Protein AF-A0A938LPL1-F1 (afdb_monomer_lite)

Secondary structure (DSSP, 8-state):
--TT----EEEESSTT-TT-GGGSSEEEEEEEEEEEE-TT-----HHHHH-TT--EEEETTEEEE-GGG---B-HHHHH-TT--EEEEEEEEEEEE--B-SSS-BPPEEEEEE-TTTHHHHHHHHHHHHHHS--TTS-HHHHHHHHS---

pLDDT: mean 89.67, std 12.21, range [39.22, 98.31]

Foldseek 3Di:
DLPDADFDEDEAAALVCPRVLFQGQKYKHKFKDFDDQAPLFQLPCQLCVQDPQNQWDADPSGIDGNPVSDRRRCRSCVRRPSSRGHIDAIKMFMWHQHHDDPDGDTTDTDDIDHPVCPVVVVVVVVVQLVVQPDSPDHSSVVRCVVPDDD

Sequence (150 aa):
MPHHLRLRVALAACPNACTMPQIRDIGIIATRTPQAVRPECDGCGGCTQACREGAIAMQAGRAELHTDRCVGCGQCLGHCPSRALESGPVKLRILVGGRMGRHPRWARDLCEADLASVADMVKSILDRLTREAPPAGRITGTVERLWTTT

Radius of gyration: 19.05 Å; chains: 1; bounding box: 43×27×53 Å

Structure (mmCIF, N/CA/C/O backbone):
data_AF-A0A938LPL1-F1
#
_entry.id   AF-A0A938LPL1-F1
#
loop_
_atom_site.group_PDB
_atom_site.id
_atom_site.type_symbol
_atom_site.label_atom_id
_atom_site.label_alt_id
_atom_site.label_comp_id
_atom_site.label_asym_id
_atom_site.label_entity_id
_atom_site.label_seq_id
_atom_site.pdbx_PDB_ins_code
_atom_site.Cartn_x
_atom_site.Cartn_y
_atom_site.Cartn_z
_atom_site.occupancy
_atom_site.B_iso_or_equiv
_atom_site.auth_seq_id
_atom_site.auth_comp_id
_atom_site.auth_asym_id
_atom_site.auth_atom_id
_atom_site.pdbx_PDB_model_num
ATOM 1 N N . MET A 1 1 ? 22.185 8.310 -23.626 1.00 48.03 1 MET A N 1
ATOM 2 C CA . MET A 1 1 ? 20.927 7.596 -23.303 1.00 48.03 1 MET A CA 1
ATOM 3 C C . MET A 1 1 ? 20.433 6.912 -24.569 1.00 48.03 1 MET A C 1
ATOM 5 O O . MET A 1 1 ? 20.473 7.570 -25.603 1.00 48.03 1 MET A O 1
ATOM 9 N N . PRO A 1 2 ? 19.990 5.642 -24.542 1.00 48.88 2 PRO A N 1
ATOM 10 C CA . PRO A 1 2 ? 19.346 5.040 -25.706 1.00 48.88 2 PRO A CA 1
ATOM 11 C C . PRO A 1 2 ? 18.110 5.878 -26.050 1.00 48.88 2 PRO A C 1
ATOM 13 O O . PRO A 1 2 ? 17.311 6.182 -25.163 1.00 48.88 2 PRO A O 1
ATOM 16 N N . HIS A 1 3 ? 17.966 6.287 -27.309 1.00 49.41 3 HIS A N 1
ATOM 17 C CA . HIS A 1 3 ? 17.086 7.383 -27.741 1.00 49.41 3 HIS A CA 1
ATOM 18 C C . HIS A 1 3 ? 15.567 7.189 -27.497 1.00 49.41 3 HIS A C 1
ATOM 20 O O . HIS A 1 3 ? 14.784 8.081 -27.821 1.00 49.41 3 HIS A O 1
ATOM 26 N N . HIS A 1 4 ? 15.115 6.087 -26.878 1.00 54.78 4 HIS A N 1
ATOM 27 C CA . HIS A 1 4 ? 13.689 5.786 -26.671 1.00 54.78 4 HIS A CA 1
ATOM 28 C C . HIS A 1 4 ? 13.318 5.137 -25.320 1.00 54.78 4 HIS A C 1
ATOM 30 O O . HIS A 1 4 ? 12.238 4.546 -25.209 1.00 54.78 4 HIS A O 1
ATOM 36 N N . LEU A 1 5 ? 14.146 5.246 -24.272 1.00 63.88 5 LEU A N 1
ATOM 37 C CA . LEU A 1 5 ? 13.804 4.699 -22.949 1.00 63.88 5 LEU A CA 1
ATOM 38 C C . LEU A 1 5 ? 12.693 5.528 -22.270 1.00 63.88 5 LEU A C 1
ATOM 40 O O . LEU A 1 5 ? 12.958 6.468 -21.529 1.00 63.88 5 LEU A O 1
ATOM 44 N N . ARG A 1 6 ? 11.424 5.190 -22.531 1.00 74.19 6 ARG A N 1
ATOM 45 C CA . ARG A 1 6 ? 10.267 5.803 -21.859 1.00 74.19 6 ARG A CA 1
ATOM 46 C C . ARG A 1 6 ? 9.924 5.025 -20.594 1.00 74.19 6 ARG A C 1
ATOM 48 O O . ARG A 1 6 ? 9.202 4.033 -20.661 1.00 74.19 6 ARG A O 1
ATOM 55 N N . LEU A 1 7 ? 10.434 5.484 -19.458 1.00 82.75 7 LEU A N 1
ATOM 56 C CA . LEU A 1 7 ? 10.011 5.014 -18.143 1.00 82.75 7 LEU A CA 1
ATOM 57 C C . LEU A 1 7 ? 8.772 5.793 -17.689 1.00 82.75 7 LEU A C 1
ATOM 59 O O . LEU A 1 7 ? 8.729 7.017 -17.813 1.00 82.75 7 LEU A O 1
ATOM 63 N N . ARG A 1 8 ? 7.777 5.099 -17.131 1.00 89.44 8 ARG A N 1
ATOM 64 C CA . ARG A 1 8 ? 6.628 5.739 -16.484 1.00 89.44 8 ARG A CA 1
ATOM 65 C C . ARG A 1 8 ? 6.618 5.412 -15.003 1.00 89.44 8 ARG A C 1
ATOM 67 O O . ARG A 1 8 ? 6.617 4.241 -14.630 1.00 89.44 8 ARG A O 1
ATOM 74 N N . VAL A 1 9 ? 6.536 6.459 -14.193 1.00 92.94 9 VAL A N 1
ATOM 75 C CA . VAL A 1 9 ? 6.345 6.370 -12.747 1.00 92.94 9 VAL A CA 1
ATOM 76 C C . VAL A 1 9 ? 4.978 6.955 -12.413 1.00 92.94 9 VAL A C 1
ATOM 78 O O . VAL A 1 9 ? 4.594 7.972 -12.992 1.00 92.94 9 VAL A O 1
ATOM 81 N N . ALA A 1 10 ? 4.229 6.329 -11.510 1.00 96.88 10 ALA A N 1
ATOM 82 C CA . ALA A 1 10 ? 3.027 6.935 -10.943 1.00 96.88 10 ALA A CA 1
ATOM 83 C C . ALA A 1 10 ? 2.944 6.702 -9.439 1.00 96.88 10 ALA A C 1
ATOM 85 O O . ALA A 1 10 ? 3.313 5.643 -8.940 1.00 96.88 10 ALA A O 1
ATOM 86 N N . LEU A 1 11 ? 2.405 7.701 -8.746 1.00 97.44 11 LEU A N 1
ATOM 87 C CA . LEU A 1 11 ? 2.166 7.706 -7.311 1.00 97.44 11 LEU A CA 1
ATOM 88 C C . LEU A 1 11 ? 0.668 7.864 -7.058 1.00 97.44 11 LEU A C 1
ATOM 90 O O . LEU A 1 11 ? 0.022 8.719 -7.664 1.00 97.44 11 LEU A O 1
ATOM 94 N N . ALA A 1 12 ? 0.123 7.068 -6.149 1.00 97.88 12 ALA A N 1
ATOM 95 C CA . ALA A 1 12 ? -1.210 7.237 -5.601 1.00 97.88 12 ALA A CA 1
ATOM 96 C C . ALA A 1 12 ? -1.131 7.392 -4.083 1.00 97.88 12 ALA A C 1
ATOM 98 O O . ALA A 1 12 ? -0.468 6.613 -3.405 1.00 97.88 12 ALA A O 1
ATOM 99 N N . ALA A 1 13 ? -1.855 8.373 -3.548 1.00 95.44 13 ALA A N 1
ATOM 100 C CA . ALA A 1 13 ? -1.912 8.632 -2.110 1.00 95.44 13 ALA A CA 1
ATOM 101 C C . ALA A 1 13 ? -2.828 7.657 -1.343 1.00 95.44 13 ALA A C 1
ATOM 103 O O . ALA A 1 13 ? -2.922 7.740 -0.122 1.00 95.44 13 ALA A O 1
ATOM 104 N N . CYS A 1 14 ? -3.528 6.758 -2.040 1.00 94.69 14 CYS A N 1
ATOM 105 C CA . CYS A 1 14 ? -4.359 5.734 -1.420 1.00 94.69 14 CYS A CA 1
ATOM 106 C C . CYS A 1 14 ? -4.564 4.522 -2.351 1.00 94.69 14 CYS A C 1
ATOM 108 O O . CYS A 1 14 ? -4.331 4.629 -3.564 1.00 94.69 14 CYS A O 1
ATOM 110 N N . PRO A 1 15 ? -5.076 3.393 -1.824 1.00 95.88 15 PRO A N 1
ATOM 111 C CA . PRO A 1 15 ? -5.325 2.167 -2.589 1.00 95.88 15 PRO A CA 1
ATOM 112 C C . PRO A 1 15 ? -6.353 2.287 -3.717 1.00 95.88 15 PRO A C 1
ATOM 114 O O . PRO A 1 15 ? -6.347 1.446 -4.610 1.00 95.88 15 PRO A O 1
ATOM 117 N N . ASN A 1 16 ? -7.182 3.341 -3.742 1.00 94.50 16 ASN A N 1
ATOM 118 C CA . ASN A 1 16 ? -8.054 3.613 -4.896 1.00 94.50 16 ASN A CA 1
ATOM 119 C C . ASN A 1 16 ? -7.240 3.834 -6.179 1.00 94.50 16 ASN A C 1
ATOM 121 O O . ASN A 1 16 ? -7.757 3.643 -7.275 1.00 94.50 16 ASN A O 1
ATOM 125 N N . ALA A 1 17 ? -5.971 4.238 -6.039 1.00 96.19 17 ALA A N 1
ATOM 126 C CA . ALA A 1 17 ? -4.980 4.163 -7.100 1.00 96.19 17 ALA A CA 1
ATOM 127 C C . ALA A 1 17 ? -5.386 4.861 -8.415 1.00 96.19 17 ALA A C 1
ATOM 129 O O . ALA A 1 17 ? -5.065 4.394 -9.505 1.00 96.19 17 ALA A O 1
ATOM 130 N N . CYS A 1 18 ? -6.050 6.019 -8.323 1.00 95.56 18 CYS A N 1
ATOM 131 C CA . CYS A 1 18 ? -6.613 6.741 -9.473 1.00 95.56 18 CYS A CA 1
ATOM 132 C C . CYS A 1 18 ? -5.573 7.175 -10.528 1.00 95.56 18 CYS A C 1
ATOM 134 O O . CYS A 1 18 ? -5.923 7.424 -11.678 1.00 95.56 18 CYS A O 1
ATOM 136 N N . THR A 1 19 ? -4.287 7.248 -10.171 1.00 97.38 19 THR A N 1
ATOM 137 C CA . THR A 1 19 ? -3.174 7.535 -11.101 1.00 97.38 19 THR A CA 1
ATOM 138 C C . THR A 1 19 ? -2.696 6.301 -11.878 1.00 97.38 19 THR A C 1
ATOM 140 O O . THR A 1 19 ? -1.780 6.382 -12.705 1.00 97.38 19 THR A O 1
ATOM 143 N N . MET A 1 20 ? -3.351 5.161 -11.650 1.00 97.12 20 MET A N 1
ATOM 144 C CA . MET A 1 20 ? -3.090 3.863 -12.262 1.00 97.12 20 MET A CA 1
ATOM 145 C C . MET A 1 20 ? -1.634 3.366 -12.086 1.00 97.12 20 MET A C 1
ATOM 147 O O . MET A 1 20 ? -1.001 2.973 -13.071 1.00 97.12 20 MET A O 1
ATOM 151 N N . PRO A 1 21 ? -1.060 3.375 -10.865 1.00 97.19 21 PRO A N 1
ATOM 152 C CA . PRO A 1 21 ? 0.297 2.889 -10.591 1.00 97.19 21 PRO A CA 1
ATOM 153 C C . PRO A 1 21 ? 0.506 1.417 -10.960 1.00 97.19 21 PRO A C 1
ATOM 155 O O . PRO A 1 21 ? 1.597 1.039 -11.377 1.00 97.19 21 PRO A O 1
ATOM 158 N N . GLN A 1 22 ? -0.544 0.598 -10.915 1.00 96.00 22 GLN A N 1
ATOM 159 C CA . GLN A 1 22 ? -0.470 -0.830 -11.218 1.00 96.00 22 GLN A CA 1
ATOM 160 C C . GLN A 1 22 ? -0.205 -1.128 -12.703 1.00 96.00 22 GLN A C 1
ATOM 162 O O . GLN A 1 22 ? 0.029 -2.273 -13.062 1.00 96.00 22 GLN A O 1
ATOM 167 N N . ILE A 1 23 ? -0.243 -0.134 -13.594 1.00 94.56 23 ILE A N 1
ATOM 168 C CA . ILE A 1 23 ? 0.028 -0.308 -15.037 1.00 94.56 23 ILE A CA 1
ATOM 169 C C . ILE A 1 23 ? 1.222 0.529 -15.507 1.00 94.56 23 ILE A C 1
ATOM 171 O O . ILE A 1 23 ? 1.378 0.783 -16.711 1.00 94.56 23 ILE A O 1
ATOM 175 N N . ARG A 1 24 ? 2.040 1.003 -14.559 1.00 93.31 24 ARG A N 1
ATOM 176 C CA . ARG A 1 24 ? 3.270 1.759 -14.814 1.00 93.31 24 ARG A CA 1
ATOM 177 C C . ARG A 1 24 ? 4.502 0.908 -14.566 1.00 93.31 24 ARG A C 1
ATOM 179 O O . ARG A 1 24 ? 4.452 -0.089 -13.852 1.00 93.31 24 ARG A O 1
ATOM 186 N N . ASP A 1 25 ? 5.608 1.335 -15.167 1.00 90.44 25 ASP A N 1
ATOM 187 C CA . ASP A 1 25 ? 6.893 0.660 -15.028 1.00 90.44 25 ASP A CA 1
ATOM 188 C C . ASP A 1 25 ? 7.360 0.692 -13.566 1.00 90.44 25 ASP A C 1
ATOM 190 O O . ASP A 1 25 ? 7.880 -0.312 -13.087 1.00 90.44 25 ASP A O 1
ATOM 194 N N . ILE A 1 26 ? 7.089 1.796 -12.858 1.00 93.44 26 ILE A N 1
ATOM 195 C CA . ILE A 1 26 ? 7.174 1.905 -11.398 1.00 93.44 26 ILE A CA 1
ATOM 196 C C . ILE A 1 26 ? 5.863 2.509 -10.876 1.00 93.44 26 ILE A C 1
ATOM 198 O O . ILE A 1 26 ? 5.462 3.606 -11.274 1.00 93.44 26 ILE A O 1
ATOM 202 N N . GLY A 1 27 ? 5.181 1.793 -9.994 1.00 96.62 27 GLY A N 1
ATOM 203 C CA . GLY A 1 27 ? 3.992 2.255 -9.289 1.00 96.62 27 GLY A CA 1
ATOM 204 C C . GLY A 1 27 ? 4.295 2.463 -7.813 1.00 96.62 27 GLY A C 1
ATOM 205 O O . GLY A 1 27 ? 5.068 1.711 -7.235 1.00 96.62 27 GLY A O 1
ATOM 206 N N . ILE A 1 28 ? 3.690 3.467 -7.192 1.00 98.12 28 ILE A N 1
ATOM 207 C CA . ILE A 1 28 ? 3.776 3.686 -5.748 1.00 98.12 28 ILE A CA 1
ATOM 208 C C . ILE A 1 28 ? 2.361 3.912 -5.226 1.00 98.12 28 ILE A C 1
ATOM 210 O O . ILE A 1 28 ? 1.638 4.757 -5.757 1.00 98.12 28 ILE A O 1
ATOM 214 N N . ILE A 1 29 ? 1.952 3.160 -4.210 1.00 98.31 29 ILE A N 1
ATOM 215 C CA . ILE A 1 29 ? 0.633 3.277 -3.580 1.00 98.31 29 ILE A CA 1
ATOM 216 C C . ILE A 1 29 ? 0.831 3.475 -2.084 1.00 98.31 29 ILE A C 1
ATOM 218 O O . ILE A 1 29 ? 1.376 2.604 -1.408 1.00 98.31 29 ILE A O 1
ATOM 222 N N . ALA A 1 30 ? 0.367 4.605 -1.561 1.00 97.69 30 ALA A N 1
ATOM 223 C CA . ALA A 1 30 ? 0.335 4.821 -0.126 1.00 97.69 30 ALA A CA 1
ATOM 224 C C . ALA A 1 30 ? -0.802 4.020 0.517 1.00 97.69 30 ALA A C 1
ATOM 226 O O . ALA A 1 30 ? -1.931 3.988 0.019 1.00 97.69 30 ALA A O 1
ATOM 227 N N . THR A 1 31 ? -0.490 3.392 1.641 1.00 96.81 31 THR A N 1
ATOM 228 C CA . THR A 1 31 ? -1.413 2.624 2.466 1.00 96.81 31 THR A CA 1
ATOM 229 C C . THR A 1 31 ? -1.336 3.116 3.904 1.00 96.81 31 THR A C 1
ATOM 231 O O . THR A 1 31 ? -0.307 3.605 4.378 1.00 96.81 31 THR A O 1
ATOM 234 N N . ARG A 1 32 ? -2.457 3.013 4.610 1.00 96.19 32 ARG A N 1
ATOM 235 C CA . ARG A 1 32 ? -2.569 3.303 6.034 1.00 96.19 32 ARG A CA 1
ATOM 236 C C . ARG A 1 32 ? -3.512 2.288 6.662 1.00 96.19 32 ARG A C 1
ATOM 238 O O . ARG A 1 32 ? -4.730 2.355 6.484 1.00 96.19 32 ARG A O 1
ATOM 245 N N . THR A 1 33 ? -2.927 1.339 7.375 1.00 95.75 33 THR A N 1
ATOM 246 C CA . THR A 1 33 ? -3.635 0.185 7.935 1.00 95.75 33 THR A CA 1
ATOM 247 C C . THR A 1 33 ? -3.873 0.404 9.432 1.00 95.75 33 THR A C 1
ATOM 249 O O . THR A 1 33 ? -2.940 0.812 10.127 1.00 95.75 33 THR A O 1
ATOM 252 N N . PRO A 1 34 ? -5.093 0.189 9.958 1.00 96.38 34 PRO A N 1
ATOM 253 C CA . PRO A 1 34 ? -5.297 0.119 11.404 1.00 96.38 34 PRO A CA 1
ATOM 254 C C . PRO A 1 34 ? -4.492 -1.052 11.990 1.00 96.38 34 PRO A C 1
ATOM 256 O O . PRO A 1 34 ? -4.410 -2.104 11.368 1.00 96.38 34 PRO A O 1
ATOM 259 N N . GLN A 1 35 ? -3.889 -0.880 13.163 1.00 95.06 35 GLN A N 1
ATOM 260 C CA . GLN A 1 35 ? -3.059 -1.910 13.803 1.00 95.06 35 GLN A CA 1
ATOM 261 C C . GLN A 1 35 ? -3.800 -2.675 14.896 1.00 95.06 35 GLN A C 1
ATOM 263 O O . GLN A 1 35 ? -3.561 -3.865 15.075 1.00 95.06 35 GLN A O 1
ATOM 268 N N . ALA A 1 36 ? -4.702 -2.007 15.613 1.00 94.75 36 ALA A N 1
ATOM 269 C CA . ALA A 1 36 ? -5.429 -2.601 16.724 1.00 94.75 36 ALA A CA 1
ATOM 270 C C . ALA A 1 36 ? -6.762 -1.888 16.974 1.00 94.75 36 ALA A C 1
ATOM 272 O O . ALA A 1 36 ? -6.971 -0.745 16.555 1.00 94.75 36 ALA A O 1
ATOM 273 N N . VAL A 1 37 ? -7.650 -2.570 17.699 1.00 96.38 37 VAL A N 1
ATOM 274 C CA . VAL A 1 37 ? -8.879 -1.993 18.252 1.00 96.38 37 VAL A CA 1
ATOM 275 C C . VAL A 1 37 ? -8.688 -1.799 19.753 1.00 96.38 37 VAL A C 1
ATOM 277 O O . VAL A 1 37 ? -8.557 -2.759 20.513 1.00 96.38 37 VAL A O 1
ATOM 280 N N . ARG A 1 38 ? -8.665 -0.543 20.185 1.00 96.00 38 ARG A N 1
ATOM 281 C CA . ARG A 1 38 ? -8.429 -0.152 21.573 1.00 96.00 38 ARG A CA 1
ATOM 282 C C . ARG A 1 38 ? -9.683 -0.328 22.450 1.00 96.00 38 ARG A C 1
ATOM 284 O O . ARG A 1 38 ? -10.786 -0.526 21.918 1.00 96.00 38 ARG A O 1
ATOM 291 N N . PRO A 1 39 ? -9.540 -0.327 23.790 1.00 95.69 39 PRO A N 1
ATOM 292 C CA . PRO A 1 39 ? -10.649 -0.532 24.727 1.00 95.69 39 PRO A CA 1
ATOM 293 C C . PRO A 1 39 ? -11.791 0.484 24.618 1.00 95.69 39 PRO A C 1
ATOM 295 O O . PRO A 1 39 ? -12.916 0.150 24.963 1.00 95.69 39 PRO A O 1
ATOM 298 N N . GLU A 1 40 ? -11.544 1.677 24.078 1.00 95.56 40 GLU A N 1
ATOM 299 C CA . GLU A 1 40 ? -12.538 2.749 23.902 1.00 95.56 40 GLU A CA 1
ATOM 300 C C . GLU A 1 40 ? -13.546 2.462 22.770 1.00 95.56 40 GLU A C 1
ATOM 302 O O . GLU A 1 40 ? -14.353 3.314 22.394 1.00 95.56 40 GLU A O 1
ATOM 307 N N . CYS A 1 41 ? -13.486 1.274 22.164 1.00 97.31 41 CYS A N 1
ATOM 308 C CA . CYS A 1 41 ? -14.473 0.834 21.189 1.00 97.31 41 CYS A CA 1
ATOM 309 C C . CYS A 1 41 ? -15.818 0.598 21.887 1.00 97.31 41 CYS A C 1
ATOM 311 O O . CYS A 1 41 ? -15.958 -0.325 22.684 1.00 97.31 41 CYS A O 1
ATOM 313 N N . ASP A 1 42 ? -16.804 1.411 21.527 1.00 96.31 42 ASP A N 1
ATOM 314 C CA . ASP A 1 42 ? -18.179 1.388 22.036 1.00 96.31 42 ASP A CA 1
ATOM 315 C C . ASP A 1 42 ? -19.126 0.508 21.203 1.00 96.31 42 ASP A C 1
ATOM 317 O O . ASP A 1 42 ? -20.321 0.427 21.476 1.00 96.31 42 ASP A O 1
ATOM 321 N N . GLY A 1 43 ? -18.606 -0.128 20.153 1.00 96.94 43 GLY A N 1
ATOM 322 C CA . GLY A 1 43 ? -19.383 -0.990 19.274 1.00 96.94 43 GLY A CA 1
ATOM 323 C C . GLY A 1 43 ? -20.324 -0.271 18.307 1.00 96.94 43 GLY A C 1
ATOM 324 O O . GLY A 1 43 ? -21.185 -0.921 17.721 1.00 96.94 43 GLY A O 1
ATOM 325 N N . CYS A 1 44 ? -20.146 1.034 18.069 1.00 97.12 44 CYS A N 1
ATOM 326 C CA . CYS A 1 44 ? -21.026 1.821 17.191 1.00 97.12 44 CYS A CA 1
ATOM 327 C C . CYS A 1 44 ? -21.107 1.341 15.725 1.00 97.12 44 CYS A C 1
ATOM 329 O O . CYS A 1 44 ? -22.012 1.739 14.996 1.00 97.12 44 CYS A O 1
ATOM 331 N N . GLY A 1 45 ? -20.154 0.528 15.253 1.00 96.75 45 GLY A N 1
ATOM 332 C CA . GLY A 1 45 ? -20.173 -0.063 13.908 1.00 96.75 45 GLY A CA 1
ATOM 333 C C . GLY A 1 45 ? -19.830 0.885 12.747 1.00 96.75 45 GLY A C 1
ATOM 334 O O . GLY A 1 45 ? -19.803 0.443 11.598 1.00 96.75 45 GLY A O 1
ATOM 335 N N . GLY A 1 46 ? -19.504 2.159 13.001 1.00 97.56 46 GLY A N 1
ATOM 336 C CA . GLY A 1 46 ? -19.179 3.127 11.938 1.00 97.56 46 GLY A CA 1
ATOM 337 C C . GLY A 1 46 ? -17.978 2.719 11.073 1.00 97.56 46 GLY A C 1
ATOM 338 O O . GLY A 1 46 ? -17.973 2.907 9.856 1.00 97.56 46 GLY A O 1
ATOM 339 N N . CYS A 1 47 ? -16.975 2.071 11.671 1.00 97.62 47 CYS A N 1
ATOM 340 C CA . CYS A 1 47 ? -15.829 1.532 10.939 1.00 97.62 47 CYS A CA 1
ATOM 341 C C . CYS A 1 47 ? -16.192 0.356 10.016 1.00 97.62 47 CYS A C 1
ATOM 343 O O . CYS A 1 47 ? -15.642 0.266 8.918 1.00 97.62 47 CYS A O 1
ATOM 345 N N . THR A 1 48 ? -17.133 -0.497 10.430 1.00 97.44 48 THR A N 1
ATOM 346 C CA . THR A 1 48 ? -17.675 -1.602 9.626 1.00 97.44 48 THR A CA 1
ATOM 347 C C . THR A 1 48 ? -18.414 -1.066 8.404 1.00 97.44 48 THR A C 1
ATOM 349 O O . THR A 1 48 ? -18.149 -1.509 7.293 1.00 97.44 48 THR A O 1
ATOM 352 N N . GLN A 1 49 ? -19.266 -0.048 8.580 1.00 97.12 49 GLN A N 1
ATOM 353 C CA . GLN A 1 49 ? -19.992 0.597 7.474 1.00 97.12 49 GLN A CA 1
ATOM 354 C C . GLN A 1 49 ? -19.052 1.269 6.463 1.00 97.12 49 GLN A C 1
ATOM 356 O O . GLN A 1 49 ? -19.305 1.250 5.260 1.00 97.12 49 GLN A O 1
ATOM 361 N N . ALA A 1 50 ? -17.946 1.845 6.939 1.00 96.88 50 ALA A N 1
ATOM 362 C CA . ALA A 1 50 ? -16.943 2.470 6.081 1.00 96.88 50 ALA A CA 1
ATOM 363 C C . ALA A 1 50 ? -16.071 1.454 5.315 1.00 96.88 50 ALA A C 1
ATOM 365 O O . ALA A 1 50 ? -15.443 1.802 4.311 1.00 96.88 50 ALA A O 1
ATOM 366 N N . CYS A 1 51 ? -15.977 0.208 5.784 1.00 97.12 51 CYS A N 1
ATOM 367 C CA . CYS A 1 51 ? -15.072 -0.785 5.220 1.00 97.12 51 CYS A CA 1
ATOM 368 C C . CYS A 1 51 ? -15.706 -1.527 4.035 1.00 97.12 51 CYS A C 1
ATOM 370 O O . CYS A 1 51 ? -16.441 -2.494 4.208 1.00 97.12 51 CYS A O 1
ATOM 372 N N . ARG A 1 52 ? -15.349 -1.125 2.810 1.00 96.00 52 ARG A N 1
ATOM 373 C CA . ARG A 1 52 ? -15.835 -1.780 1.577 1.00 96.00 52 ARG A CA 1
ATOM 374 C C . ARG A 1 52 ? -15.280 -3.186 1.354 1.00 96.00 52 ARG A C 1
ATOM 376 O O . ARG A 1 52 ? -15.895 -3.972 0.650 1.00 96.00 52 ARG A O 1
ATOM 383 N N . GLU A 1 53 ? -14.145 -3.494 1.975 1.00 96.88 53 GLU A N 1
ATOM 384 C CA . GLU A 1 53 ? -13.461 -4.785 1.832 1.00 96.88 53 GLU A CA 1
ATOM 385 C C . GLU A 1 53 ? -13.948 -5.834 2.843 1.00 96.88 53 GLU A C 1
ATOM 387 O O . GLU A 1 53 ? -13.479 -6.969 2.838 1.00 96.88 53 GLU A O 1
ATOM 392 N N . GLY A 1 54 ? -14.833 -5.458 3.778 1.00 96.06 54 GLY A N 1
ATOM 393 C CA . GLY A 1 54 ? -15.246 -6.355 4.863 1.00 96.06 54 GLY A CA 1
ATOM 394 C C . GLY A 1 54 ? -14.084 -6.784 5.770 1.00 96.06 54 GLY A C 1
ATOM 395 O O . GLY A 1 54 ? -14.110 -7.871 6.347 1.00 96.06 54 GLY A O 1
ATOM 396 N N . ALA A 1 55 ? -13.050 -5.943 5.877 1.00 97.50 55 ALA A N 1
ATOM 397 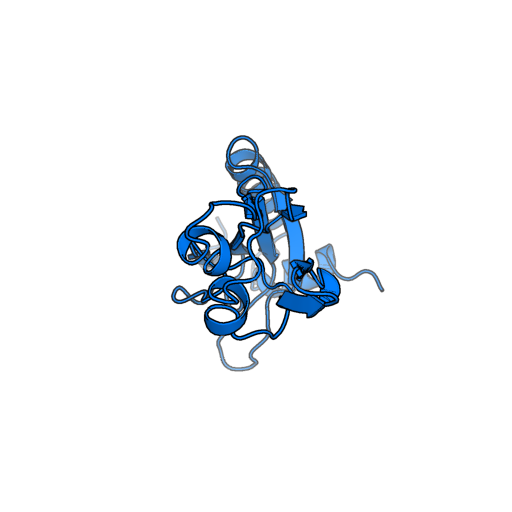C CA . ALA A 1 55 ? -11.887 -6.158 6.736 1.00 97.50 55 ALA A CA 1
ATOM 398 C C . ALA A 1 55 ? -12.157 -5.820 8.209 1.00 97.50 55 ALA A C 1
ATOM 400 O O . ALA A 1 55 ? -11.296 -6.042 9.053 1.00 97.50 55 ALA A O 1
ATOM 401 N N . ILE A 1 56 ? -13.323 -5.255 8.528 1.00 97.25 56 ILE A N 1
ATOM 402 C CA . ILE A 1 56 ? -13.749 -4.982 9.899 1.00 97.25 56 ILE A CA 1
ATOM 403 C C . ILE A 1 56 ? -15.107 -5.632 10.113 1.00 97.25 56 ILE A C 1
ATOM 405 O O . ILE A 1 56 ? -16.018 -5.421 9.314 1.00 97.25 56 ILE A O 1
ATOM 409 N N . ALA A 1 57 ? -15.234 -6.397 11.191 1.00 96.25 57 ALA A N 1
ATOM 410 C CA . ALA A 1 57 ? -16.478 -7.029 11.607 1.00 96.25 57 ALA A CA 1
ATOM 411 C C . ALA A 1 57 ? -16.783 -6.692 13.069 1.00 96.25 57 ALA A C 1
ATOM 413 O O . ALA A 1 57 ? -15.890 -6.348 13.836 1.00 96.25 57 ALA A O 1
ATOM 414 N N . MET A 1 58 ? -18.054 -6.781 13.457 1.00 96.75 58 MET A N 1
ATOM 415 C CA . MET A 1 58 ? -18.452 -6.661 14.859 1.00 96.75 58 MET A CA 1
ATOM 416 C C . MET A 1 58 ? -18.484 -8.049 15.498 1.00 96.75 58 MET A C 1
ATOM 418 O O . MET A 1 58 ? -19.252 -8.903 15.058 1.00 96.75 58 MET A O 1
ATOM 422 N N . GLN A 1 59 ? -17.691 -8.260 16.546 1.00 95.19 59 GLN A N 1
ATOM 423 C CA . GLN A 1 59 ? -17.677 -9.482 17.350 1.00 95.19 59 GLN A CA 1
ATOM 424 C C . GLN A 1 59 ? -17.774 -9.139 18.837 1.00 95.19 59 GLN A C 1
ATOM 426 O O . GLN A 1 59 ? -17.073 -8.260 19.331 1.00 95.19 59 GLN A O 1
ATOM 431 N N . ALA A 1 60 ? -18.687 -9.806 19.551 1.00 93.06 60 ALA A N 1
ATOM 432 C CA . ALA A 1 60 ? -18.927 -9.587 20.984 1.00 93.06 60 ALA A CA 1
ATOM 433 C C . ALA A 1 60 ? -19.079 -8.096 21.378 1.00 93.06 60 ALA A C 1
ATOM 435 O O . ALA A 1 60 ? -18.572 -7.651 22.405 1.00 93.06 60 ALA A O 1
ATOM 436 N N . GLY A 1 61 ? -19.754 -7.306 20.534 1.00 94.50 61 GLY A N 1
ATOM 437 C CA . GLY A 1 61 ? -19.980 -5.875 20.768 1.00 94.50 61 GLY A CA 1
ATOM 438 C C . GLY A 1 61 ? -18.779 -4.966 20.479 1.00 94.50 61 GLY A C 1
ATOM 439 O O . GLY A 1 61 ? -18.866 -3.769 20.727 1.00 94.50 61 GLY A O 1
ATOM 440 N N . ARG A 1 62 ? -17.673 -5.482 19.928 1.00 96.25 62 ARG A N 1
ATOM 441 C CA . ARG A 1 62 ? -16.481 -4.696 19.570 1.00 96.25 62 ARG A CA 1
ATOM 442 C C . ARG A 1 62 ? -16.076 -4.922 18.119 1.00 96.25 62 ARG A C 1
ATOM 444 O O . ARG A 1 62 ? -16.420 -5.932 17.514 1.00 96.25 62 ARG A O 1
ATOM 451 N N . ALA A 1 63 ? -15.372 -3.948 17.550 1.00 97.38 63 ALA A N 1
ATOM 452 C CA . ALA A 1 63 ? -14.795 -4.109 16.226 1.00 97.38 63 ALA A CA 1
ATOM 453 C C . ALA A 1 63 ? -13.631 -5.109 16.281 1.00 97.38 63 ALA A C 1
ATOM 455 O O . ALA A 1 63 ? -12.816 -5.080 17.203 1.00 97.38 63 ALA A O 1
ATOM 456 N N . GLU A 1 64 ? -13.537 -5.950 15.263 1.00 96.56 64 GLU A N 1
ATOM 457 C CA . GLU A 1 64 ? -12.445 -6.881 15.019 1.00 96.56 64 GLU A CA 1
ATOM 458 C C 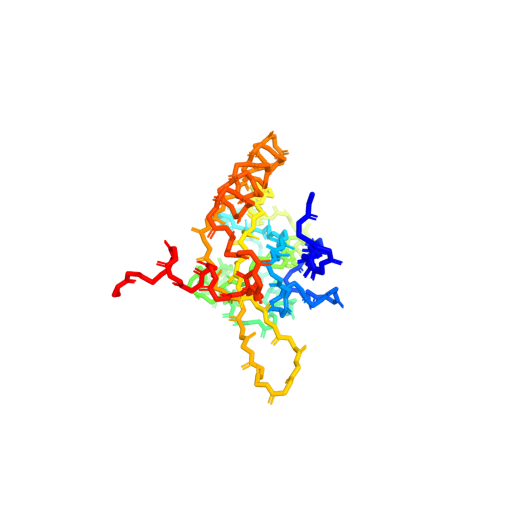. GLU A 1 64 ? -11.859 -6.614 13.635 1.00 96.56 64 GLU A C 1
ATOM 460 O O . GLU A 1 64 ? -12.590 -6.307 12.690 1.00 96.56 64 GLU A O 1
ATOM 465 N N . LEU A 1 65 ? -10.533 -6.702 13.527 1.00 96.25 65 LEU A N 1
ATOM 466 C CA . LEU A 1 65 ? -9.795 -6.421 12.304 1.00 96.25 65 LEU A CA 1
ATOM 467 C C . LEU A 1 65 ? -9.318 -7.719 11.641 1.00 96.25 65 LEU A C 1
ATOM 469 O O . LEU A 1 65 ? -8.534 -8.467 12.219 1.00 96.25 65 LEU A O 1
ATOM 473 N N . HIS A 1 66 ? -9.711 -7.915 10.386 1.00 96.06 66 HIS A N 1
ATOM 474 C CA . HIS A 1 66 ? -9.242 -8.975 9.496 1.00 96.06 66 HIS A CA 1
ATOM 475 C C . HIS A 1 66 ? -8.201 -8.395 8.531 1.00 96.06 66 HIS A C 1
ATOM 477 O O . HIS A 1 66 ? -8.526 -7.815 7.489 1.00 96.06 66 HIS A O 1
ATOM 483 N N . THR A 1 67 ? -6.929 -8.464 8.927 1.00 92.00 67 THR A N 1
ATOM 484 C CA . THR A 1 67 ? -5.815 -7.812 8.218 1.00 92.00 67 THR A CA 1
ATOM 485 C C . THR A 1 67 ? -5.562 -8.391 6.829 1.00 92.00 67 THR A C 1
ATOM 487 O O . THR A 1 67 ? -5.144 -7.651 5.943 1.00 92.00 67 THR A O 1
ATOM 490 N N . ASP A 1 68 ? -5.888 -9.663 6.610 1.00 94.75 68 ASP A N 1
ATOM 491 C CA . ASP A 1 68 ? -5.817 -10.372 5.327 1.00 94.75 68 ASP A CA 1
ATOM 492 C C . ASP A 1 68 ? -6.710 -9.753 4.241 1.00 94.75 68 ASP A C 1
ATOM 494 O O . ASP A 1 68 ? -6.396 -9.831 3.055 1.00 94.75 68 ASP A O 1
ATOM 498 N N . ARG A 1 69 ? -7.800 -9.089 4.641 1.00 96.25 69 ARG A N 1
ATOM 499 C CA . ARG A 1 69 ? -8.741 -8.409 3.732 1.00 96.25 69 ARG A CA 1
ATOM 500 C C . ARG A 1 69 ? -8.476 -6.913 3.614 1.00 96.25 69 ARG A C 1
ATOM 502 O O . ARG A 1 69 ? -9.098 -6.222 2.810 1.00 96.25 69 ARG A O 1
ATOM 509 N N . CYS A 1 70 ? -7.601 -6.364 4.452 1.00 96.38 70 CYS A N 1
ATOM 510 C CA . CYS A 1 70 ? -7.400 -4.928 4.518 1.00 96.38 70 CYS A CA 1
ATOM 511 C C . CYS A 1 70 ? -6.528 -4.442 3.356 1.00 96.38 70 CYS A C 1
ATOM 513 O O . CYS A 1 70 ? -5.338 -4.728 3.288 1.00 96.38 70 CYS A O 1
ATOM 515 N N . VAL A 1 71 ? -7.086 -3.590 2.495 1.00 95.69 71 VAL A N 1
ATOM 516 C CA . VAL A 1 71 ? -6.311 -2.926 1.430 1.00 95.69 71 VAL A CA 1
ATOM 517 C C . VAL A 1 71 ? -5.529 -1.698 1.918 1.00 95.69 71 VAL A C 1
ATOM 519 O O . VAL A 1 71 ? -4.839 -1.054 1.132 1.00 95.69 71 VAL A O 1
ATOM 522 N N . GLY A 1 72 ? -5.652 -1.331 3.201 1.00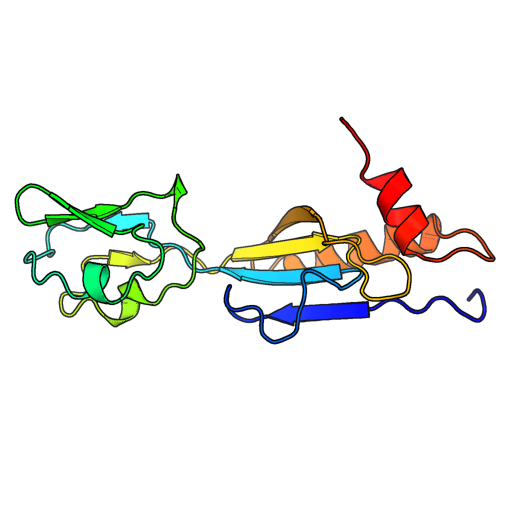 96.19 72 GLY A N 1
ATOM 523 C CA . GLY A 1 72 ? -4.947 -0.190 3.793 1.00 96.19 72 GLY A CA 1
ATOM 524 C C . GLY A 1 72 ? -5.468 1.177 3.335 1.00 96.19 72 GLY A C 1
ATOM 525 O O . GLY A 1 72 ? -4.684 2.108 3.163 1.00 96.19 72 GLY A O 1
ATOM 526 N N . CYS A 1 73 ? -6.776 1.327 3.091 1.00 96.12 73 CYS A N 1
ATOM 527 C CA . CYS A 1 73 ? -7.357 2.600 2.633 1.00 96.12 73 CYS A CA 1
ATOM 528 C C . CYS A 1 73 ? -7.555 3.638 3.748 1.00 96.12 73 CYS A C 1
ATOM 530 O O . CYS A 1 73 ? -7.762 4.815 3.458 1.00 96.12 73 CYS A O 1
ATOM 532 N N . GLY A 1 74 ? -7.532 3.207 5.011 1.00 95.69 74 GLY A N 1
ATOM 533 C CA . GLY A 1 74 ? -7.647 4.073 6.183 1.00 95.69 74 GLY A CA 1
ATOM 534 C C . GLY A 1 74 ? -9.020 4.720 6.413 1.00 95.69 74 GLY A C 1
ATOM 535 O O . GLY A 1 74 ? -9.150 5.488 7.361 1.00 95.69 74 GLY A O 1
ATOM 536 N N . GLN A 1 75 ? -10.053 4.430 5.609 1.00 96.12 75 GLN A N 1
ATOM 537 C CA . GLN A 1 75 ? -11.370 5.083 5.749 1.00 96.12 75 GLN A CA 1
ATOM 538 C C . GLN A 1 75 ? -12.013 4.841 7.120 1.00 96.12 75 GLN A C 1
ATOM 540 O O . GLN A 1 75 ? -12.582 5.760 7.712 1.00 96.12 75 GLN A O 1
ATOM 545 N N . CYS A 1 76 ? -11.863 3.629 7.654 1.00 97.00 76 CYS A N 1
ATOM 546 C CA . CYS A 1 76 ? -12.372 3.249 8.968 1.00 97.00 76 CYS A CA 1
ATOM 547 C C . CYS A 1 76 ? -11.815 4.117 10.108 1.00 97.00 76 CYS A C 1
ATOM 549 O O . CYS A 1 76 ? -12.551 4.421 11.043 1.00 97.00 76 CYS A O 1
ATOM 551 N N . LEU A 1 77 ? -10.560 4.574 10.006 1.00 96.56 77 LEU A N 1
ATOM 552 C CA . LEU A 1 77 ? -9.909 5.409 11.022 1.00 96.56 77 LEU A CA 1
ATOM 553 C C . LEU A 1 77 ? -10.647 6.741 11.219 1.00 96.56 77 LEU A C 1
ATOM 555 O O . LEU A 1 77 ? -10.756 7.221 12.341 1.00 96.56 77 LEU A O 1
ATOM 559 N N . GLY A 1 78 ? -11.165 7.329 10.134 1.00 95.19 78 GLY A N 1
ATOM 560 C CA . GLY A 1 78 ? -11.919 8.587 10.179 1.00 95.19 78 GLY A CA 1
ATOM 561 C C . GLY A 1 78 ? -13.390 8.422 10.565 1.00 95.19 78 GLY A C 1
ATOM 562 O O . GLY A 1 78 ? -14.004 9.377 11.023 1.00 95.19 78 GLY A O 1
ATOM 563 N N . HIS A 1 79 ? -13.946 7.218 10.402 1.00 96.69 79 HIS A N 1
ATOM 564 C CA . HIS A 1 79 ? -15.351 6.912 10.701 1.00 96.69 79 HIS A CA 1
ATOM 565 C C . HIS A 1 79 ? -15.562 6.359 12.113 1.00 96.69 79 HIS A C 1
ATOM 567 O O . HIS A 1 79 ? -16.695 6.094 12.503 1.00 96.69 79 HIS A O 1
ATOM 573 N N . CYS A 1 80 ? -14.491 6.154 12.882 1.00 96.69 80 CYS A N 1
ATOM 574 C CA . CYS A 1 80 ? -14.585 5.735 14.272 1.00 96.69 80 CYS A CA 1
ATOM 575 C C . CYS A 1 80 ? -14.745 6.976 15.173 1.00 96.69 80 CYS A C 1
ATOM 577 O O . CYS A 1 80 ? -13.758 7.685 15.387 1.00 96.69 80 CYS A O 1
ATOM 579 N N . PRO A 1 81 ? -15.946 7.251 15.722 1.00 95.38 81 PRO A N 1
ATOM 580 C CA . PRO A 1 81 ? -16.186 8.445 16.533 1.00 95.38 81 PRO A CA 1
ATOM 581 C C . PRO A 1 81 ? -15.357 8.439 17.821 1.00 95.38 81 PRO A C 1
ATOM 583 O O . PRO A 1 81 ? -14.802 9.470 18.196 1.00 95.38 81 PRO A O 1
ATOM 586 N N . SER A 1 82 ? -15.189 7.270 18.447 1.00 95.50 82 SER A N 1
ATOM 587 C CA . SER A 1 82 ? -14.361 7.105 19.646 1.00 95.50 82 SER A CA 1
ATOM 588 C C . SER A 1 82 ? -12.859 7.030 19.356 1.00 95.50 82 SER A C 1
ATOM 590 O O . SER A 1 82 ? -12.059 6.955 20.285 1.00 95.50 82 SER A O 1
ATOM 592 N N . ARG A 1 83 ? -12.448 7.046 18.076 1.00 95.50 83 ARG A N 1
ATOM 593 C CA . ARG A 1 83 ? -11.049 6.881 17.636 1.00 95.50 83 ARG A CA 1
ATOM 594 C C . ARG A 1 83 ? -10.365 5.636 18.222 1.00 95.50 83 ARG A C 1
ATOM 596 O O . ARG A 1 83 ? -9.147 5.608 18.376 1.00 95.50 83 ARG A O 1
ATOM 603 N N . ALA A 1 84 ? -11.143 4.592 18.502 1.00 97.00 84 ALA A N 1
ATOM 604 C CA . ALA A 1 84 ? -10.648 3.340 19.061 1.00 97.00 84 ALA A CA 1
ATOM 605 C C . ALA A 1 84 ? -9.789 2.527 18.079 1.00 97.00 84 ALA A C 1
ATOM 607 O O . ALA A 1 84 ? -9.082 1.617 18.497 1.00 97.00 84 ALA A O 1
ATOM 608 N N . LEU A 1 85 ? -9.825 2.821 16.776 1.00 96.81 85 LEU A N 1
ATOM 609 C CA . LEU A 1 85 ? -8.921 2.191 15.815 1.00 96.81 85 LEU A CA 1
ATOM 610 C C . LEU A 1 85 ? -7.545 2.855 15.860 1.00 96.81 85 LEU A C 1
ATOM 612 O O . LEU A 1 85 ? -7.377 4.006 15.451 1.00 96.81 85 LEU A O 1
ATOM 616 N N . GLU A 1 86 ? -6.547 2.103 16.310 1.00 96.19 86 GLU A N 1
ATOM 617 C CA . GLU A 1 86 ? -5.164 2.551 16.308 1.00 96.19 86 GLU A CA 1
ATOM 618 C C . GLU A 1 86 ? -4.633 2.632 14.879 1.00 96.19 86 GLU A C 1
ATOM 620 O O . GLU A 1 86 ? -4.566 1.636 14.160 1.00 96.19 86 GLU A O 1
ATOM 625 N N . SER A 1 87 ? -4.250 3.831 14.454 1.00 95.56 87 SER A N 1
ATOM 626 C CA . SER A 1 87 ? -3.660 4.037 13.138 1.00 95.56 87 SER A CA 1
ATOM 627 C C . SER A 1 87 ? -2.231 3.514 13.088 1.00 95.56 87 SER A C 1
ATOM 629 O O . SER A 1 87 ? -1.367 4.043 13.782 1.00 95.56 87 SER A O 1
ATOM 631 N N . GLY A 1 88 ? -1.942 2.633 12.133 1.00 94.44 88 GLY A N 1
ATOM 632 C CA . GLY A 1 88 ? -0.570 2.368 11.720 1.00 94.44 88 GLY A CA 1
ATOM 633 C C . GLY A 1 88 ? 0.073 3.549 10.980 1.00 94.44 88 GLY A C 1
ATOM 634 O O . GLY A 1 88 ? -0.616 4.511 10.601 1.00 94.44 88 GLY A O 1
ATOM 635 N N . PRO A 1 89 ? 1.397 3.485 10.763 1.00 95.06 89 PRO A N 1
ATOM 636 C CA . PRO A 1 89 ? 2.114 4.466 9.962 1.00 95.06 89 PRO A CA 1
ATOM 637 C C . PRO A 1 89 ? 1.694 4.389 8.489 1.00 95.06 89 PRO A C 1
ATOM 639 O O . PRO A 1 89 ? 1.191 3.367 8.018 1.00 95.06 89 PRO A O 1
ATOM 642 N N . VAL A 1 90 ? 1.941 5.467 7.744 1.00 95.69 90 VAL A N 1
ATOM 643 C CA . VAL A 1 90 ? 1.821 5.434 6.283 1.00 95.69 90 VAL A CA 1
ATOM 644 C C . VAL A 1 90 ? 2.960 4.591 5.716 1.00 95.69 90 VAL A C 1
ATOM 646 O O . VAL A 1 90 ? 4.131 4.839 6.015 1.00 95.69 90 VAL A O 1
ATOM 649 N N . LYS A 1 91 ? 2.609 3.609 4.889 1.00 96.75 91 LYS A N 1
ATOM 650 C CA . LYS A 1 91 ? 3.545 2.797 4.109 1.00 96.75 91 LYS A CA 1
ATOM 651 C C . LYS A 1 91 ? 3.343 3.069 2.624 1.00 96.75 91 LYS A C 1
ATOM 653 O O . LYS A 1 91 ? 2.279 3.512 2.201 1.00 96.75 91 LYS A O 1
ATOM 658 N N . LEU A 1 92 ? 4.385 2.851 1.835 1.00 97.75 92 LEU A N 1
ATOM 659 C CA . LEU A 1 92 ? 4.403 3.084 0.396 1.00 97.75 92 LEU A CA 1
ATOM 660 C C . LEU A 1 92 ? 4.737 1.765 -0.287 1.00 97.75 92 LEU A C 1
ATOM 662 O O . LEU A 1 92 ? 5.892 1.348 -0.308 1.00 97.75 92 LEU A O 1
ATOM 666 N N . ARG A 1 93 ? 3.720 1.107 -0.838 1.00 97.25 93 ARG A N 1
ATOM 667 C CA . ARG A 1 93 ? 3.896 -0.089 -1.662 1.00 97.25 93 ARG A CA 1
ATOM 668 C C . ARG A 1 93 ? 4.513 0.311 -2.989 1.00 97.25 93 ARG A C 1
ATOM 670 O O . ARG A 1 93 ? 3.941 1.137 -3.700 1.00 97.25 93 ARG A O 1
ATOM 677 N N . ILE A 1 94 ? 5.657 -0.271 -3.318 1.00 97.06 94 ILE A N 1
ATOM 678 C CA . ILE A 1 94 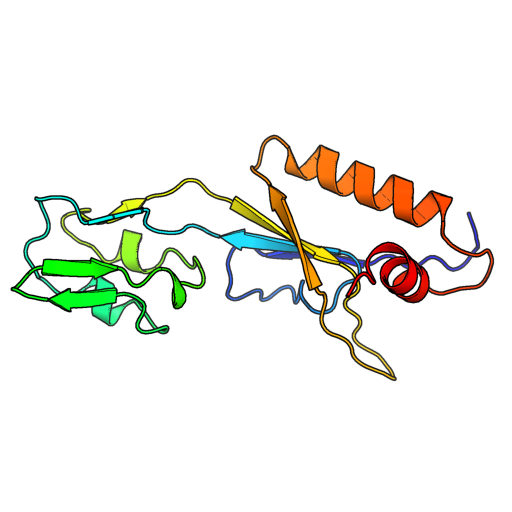? 6.361 -0.056 -4.577 1.00 97.06 94 ILE A CA 1
ATOM 679 C C . ILE A 1 94 ? 6.072 -1.241 -5.489 1.00 97.06 94 ILE A C 1
ATOM 681 O O . ILE A 1 94 ? 6.316 -2.390 -5.130 1.00 97.06 94 ILE A O 1
ATOM 685 N N . LEU A 1 95 ? 5.570 -0.947 -6.683 1.00 95.25 95 LEU A N 1
ATOM 686 C CA . LEU A 1 95 ? 5.260 -1.910 -7.723 1.00 95.25 95 LEU A CA 1
ATOM 687 C C . LEU A 1 95 ? 6.171 -1.697 -8.928 1.00 95.25 95 LEU A C 1
ATOM 689 O O . LEU A 1 95 ? 6.521 -0.560 -9.245 1.00 95.25 95 LEU A O 1
ATOM 693 N N . VAL A 1 96 ? 6.505 -2.765 -9.649 1.00 93.25 96 VAL A N 1
ATOM 694 C CA . VAL A 1 96 ? 7.325 -2.679 -10.865 1.00 93.25 96 VAL A CA 1
ATOM 695 C C . VAL A 1 96 ? 6.764 -3.512 -12.016 1.00 93.25 96 VAL A C 1
ATOM 697 O O . VAL A 1 96 ? 6.163 -4.569 -11.820 1.00 93.25 96 VAL A O 1
ATOM 700 N N . GLY A 1 97 ? 6.973 -3.040 -13.246 1.00 89.38 97 GLY A N 1
ATOM 701 C CA . GLY A 1 97 ? 6.773 -3.839 -14.466 1.00 89.38 97 GLY A CA 1
ATOM 702 C C . GLY A 1 97 ? 5.380 -3.796 -15.077 1.00 89.38 97 GLY A C 1
ATOM 703 O O . GLY A 1 97 ? 5.074 -4.595 -15.965 1.00 89.38 97 GLY A O 1
ATOM 704 N N . GLY A 1 98 ? 4.537 -2.866 -14.637 1.00 91.19 98 GLY A N 1
ATOM 705 C CA . GLY A 1 98 ? 3.228 -2.646 -15.229 1.00 91.19 98 GLY A CA 1
ATOM 706 C C . GLY A 1 98 ? 3.329 -2.018 -16.615 1.00 91.19 98 GLY A C 1
ATOM 707 O O . GLY A 1 98 ? 4.172 -1.162 -16.896 1.00 91.19 98 GLY A O 1
ATOM 708 N N . ARG A 1 99 ? 2.420 -2.414 -17.505 1.00 87.38 99 ARG A N 1
ATOM 709 C CA . ARG A 1 99 ? 2.252 -1.764 -18.802 1.00 87.38 99 ARG A CA 1
ATOM 710 C C . ARG A 1 99 ? 0.817 -1.823 -19.289 1.00 87.38 99 ARG A C 1
ATOM 712 O O . ARG A 1 99 ? 0.186 -2.872 -19.322 1.00 87.38 99 ARG A O 1
ATOM 719 N N . MET A 1 100 ? 0.364 -0.689 -19.804 1.00 90.00 100 MET A N 1
ATOM 720 C CA . MET A 1 100 ? -0.838 -0.597 -20.625 1.00 90.00 100 MET A CA 1
ATOM 721 C C . MET A 1 100 ? -0.436 -0.321 -22.076 1.00 90.00 100 MET A C 1
ATOM 723 O O . MET A 1 100 ? 0.274 0.652 -22.346 1.00 90.00 100 MET A O 1
ATOM 727 N N . GLY A 1 101 ? -0.805 -1.222 -22.986 1.00 85.56 101 GLY A N 1
ATOM 728 C CA . GLY A 1 101 ? -0.435 -1.217 -24.405 1.00 85.56 101 GLY A CA 1
ATOM 729 C C . GLY A 1 101 ? -0.868 -2.521 -25.086 1.00 85.56 101 GLY A C 1
ATOM 730 O O . GLY A 1 101 ? -1.648 -3.264 -24.507 1.00 85.56 101 GLY A O 1
ATOM 731 N N . ARG A 1 102 ? -0.327 -2.835 -26.277 1.00 84.62 102 ARG A N 1
ATOM 732 C CA . ARG A 1 102 ? -0.726 -4.008 -27.099 1.00 84.62 102 ARG A CA 1
ATOM 733 C C . ARG A 1 102 ? -0.831 -5.334 -26.330 1.00 84.62 102 ARG A C 1
ATOM 735 O O . ARG A 1 102 ? -1.699 -6.138 -26.630 1.00 84.62 102 ARG A O 1
ATOM 742 N N . HIS A 1 103 ? 0.044 -5.550 -25.351 1.00 86.44 103 HIS A N 1
ATOM 743 C CA . HIS A 1 103 ? -0.069 -6.668 -24.418 1.00 86.44 103 HIS A CA 1
ATOM 744 C C . HIS A 1 103 ? -0.047 -6.079 -23.000 1.00 86.44 103 HIS A C 1
ATOM 746 O O . HIS A 1 103 ? 1.024 -5.674 -22.536 1.00 86.44 103 HIS A O 1
ATOM 752 N N . PRO A 1 104 ? -1.206 -5.910 -22.349 1.00 90.50 104 PRO A N 1
ATOM 753 C CA . PRO A 1 104 ? -1.276 -5.365 -21.000 1.00 90.50 104 PRO A CA 1
ATOM 754 C C . PRO A 1 104 ? -0.600 -6.279 -19.975 1.00 90.50 104 PRO A C 1
ATOM 756 O O . PRO A 1 104 ? -0.540 -7.496 -20.150 1.00 90.50 104 PRO A O 1
ATOM 759 N N . ARG A 1 105 ? -0.082 -5.687 -18.900 1.00 88.75 105 ARG A N 1
ATOM 760 C CA . ARG A 1 105 ? 0.455 -6.405 -17.741 1.00 88.75 105 ARG A CA 1
ATOM 761 C C . ARG A 1 105 ? 0.301 -5.546 -16.493 1.00 88.75 105 ARG A C 1
ATOM 763 O O . ARG A 1 105 ? 0.602 -4.353 -16.532 1.00 88.75 105 ARG A O 1
ATOM 770 N N . TRP A 1 106 ? -0.109 -6.167 -15.396 1.00 93.31 106 TRP A N 1
ATOM 771 C CA . TRP A 1 106 ? -0.096 -5.543 -14.080 1.00 93.31 106 TRP A CA 1
ATOM 772 C C . TRP A 1 106 ? 1.314 -5.542 -13.489 1.00 93.31 106 TRP A C 1
ATOM 774 O O . TRP A 1 106 ? 2.075 -6.497 -13.648 1.00 93.31 106 TRP A O 1
ATOM 784 N N . ALA A 1 107 ? 1.658 -4.447 -12.827 1.00 93.44 107 ALA A N 1
ATOM 785 C CA . ALA A 1 107 ? 2.854 -4.339 -12.019 1.00 93.44 107 ALA A CA 1
ATOM 786 C C . ALA A 1 107 ? 2.764 -5.319 -10.845 1.00 93.44 107 ALA A C 1
ATOM 788 O O . ALA A 1 107 ? 1.674 -5.625 -10.360 1.00 93.44 107 ALA A O 1
ATOM 789 N N . ARG A 1 108 ? 3.918 -5.799 -10.397 1.00 91.38 108 ARG A N 1
ATOM 790 C CA . ARG A 1 108 ? 4.047 -6.686 -9.239 1.00 91.38 108 ARG A CA 1
ATOM 791 C C . ARG A 1 108 ? 4.504 -5.882 -8.038 1.00 91.38 108 ARG A C 1
ATOM 793 O O . ARG A 1 108 ? 5.301 -4.965 -8.223 1.00 91.38 108 ARG A O 1
ATOM 800 N N . ASP A 1 109 ? 4.050 -6.242 -6.844 1.00 93.19 109 ASP A N 1
ATOM 801 C CA . ASP A 1 109 ? 4.616 -5.705 -5.608 1.00 93.19 109 ASP A CA 1
ATOM 802 C C . ASP A 1 109 ? 6.091 -6.112 -5.493 1.00 93.19 109 ASP A C 1
ATOM 804 O O . ASP A 1 109 ? 6.444 -7.276 -5.679 1.00 93.19 109 ASP A O 1
ATOM 808 N N . LEU A 1 110 ? 6.950 -5.131 -5.232 1.00 93.38 110 LEU A N 1
ATOM 809 C CA . LEU A 1 110 ? 8.384 -5.324 -5.044 1.00 93.38 110 LEU A CA 1
ATOM 810 C C . LEU A 1 110 ? 8.751 -5.245 -3.564 1.00 93.38 110 LEU A C 1
ATOM 812 O O . LEU A 1 110 ? 9.426 -6.128 -3.044 1.00 93.38 110 LEU A O 1
ATOM 816 N N . CYS A 1 111 ? 8.336 -4.169 -2.899 1.00 93.62 111 CYS A N 1
ATOM 817 C CA . CYS A 1 111 ? 8.616 -3.922 -1.489 1.00 93.62 111 CYS A CA 1
ATOM 818 C C . CYS A 1 111 ? 7.709 -2.819 -0.927 1.00 93.62 111 CYS A C 1
ATOM 820 O O . CYS A 1 111 ? 6.993 -2.139 -1.668 1.00 93.62 111 CYS A O 1
ATOM 822 N N . GLU A 1 112 ? 7.775 -2.618 0.388 1.00 95.56 112 GLU A N 1
ATOM 823 C CA . GLU A 1 112 ? 7.184 -1.466 1.065 1.00 95.56 112 GLU A CA 1
ATOM 824 C C . GLU A 1 112 ? 8.265 -0.530 1.611 1.00 95.56 112 GLU A C 1
ATOM 826 O O . GLU A 1 112 ? 9.287 -0.976 2.131 1.00 95.56 112 GLU A O 1
ATOM 831 N N . ALA A 1 113 ? 8.005 0.772 1.523 1.00 96.00 113 ALA A N 1
ATOM 832 C CA . ALA A 1 113 ? 8.836 1.839 2.066 1.00 96.00 113 ALA A CA 1
ATOM 833 C C . ALA A 1 113 ? 8.089 2.654 3.120 1.00 96.00 113 ALA A C 1
ATOM 835 O O . ALA A 1 113 ? 6.857 2.695 3.148 1.00 96.00 113 ALA A O 1
ATOM 836 N N . ASP A 1 114 ? 8.839 3.381 3.938 1.00 96.38 114 ASP A N 1
ATOM 837 C CA . ASP A 1 114 ? 8.323 4.582 4.590 1.00 96.38 114 ASP A CA 1
ATOM 838 C C . ASP A 1 114 ? 8.620 5.831 3.740 1.00 96.38 114 ASP A C 1
ATOM 840 O O . ASP A 1 114 ? 9.324 5.784 2.729 1.00 96.38 114 ASP A O 1
ATOM 844 N N . LEU A 1 115 ? 8.056 6.971 4.146 1.00 92.50 115 LEU A N 1
ATOM 845 C CA . LEU A 1 115 ? 8.265 8.252 3.463 1.00 92.50 115 LEU A CA 1
ATOM 846 C C . LEU A 1 115 ? 9.732 8.702 3.462 1.00 92.50 115 LEU A C 1
ATOM 848 O O . LEU A 1 115 ? 10.131 9.417 2.548 1.00 92.50 115 LEU A O 1
ATOM 852 N N . ALA A 1 116 ? 10.520 8.297 4.461 1.00 94.75 116 ALA A N 1
ATOM 853 C CA . ALA A 1 116 ? 11.918 8.697 4.577 1.00 94.75 116 ALA A CA 1
ATOM 854 C C . ALA A 1 116 ? 12.811 7.953 3.571 1.00 94.75 116 ALA A C 1
ATOM 856 O O . ALA A 1 116 ? 13.744 8.537 3.03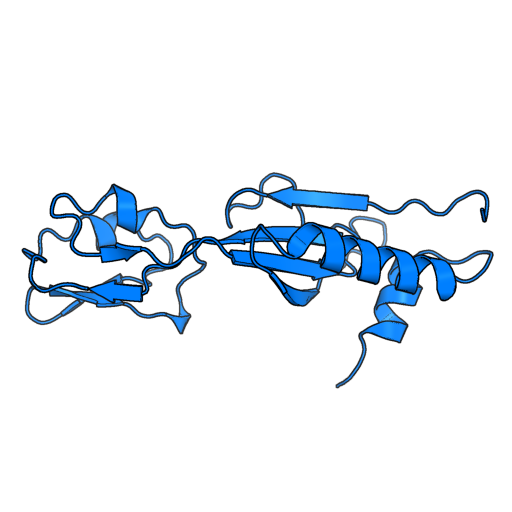3 1.00 94.75 116 ALA A O 1
ATOM 857 N N . SER A 1 117 ? 12.499 6.687 3.287 1.00 95.81 117 S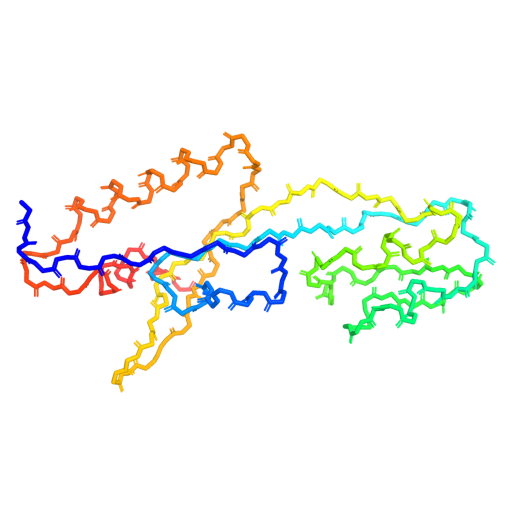ER A N 1
ATOM 858 C CA . SER A 1 117 ? 13.315 5.790 2.456 1.00 95.81 117 SER A CA 1
ATOM 859 C C . SER A 1 117 ? 12.823 5.632 1.014 1.00 95.81 117 SER A C 1
ATOM 861 O O . SER A 1 117 ? 13.568 5.143 0.162 1.00 95.81 117 SER A O 1
ATOM 863 N N . VAL A 1 118 ? 11.587 6.038 0.693 1.00 95.38 118 VAL A N 1
ATOM 864 C CA . VAL A 1 118 ? 10.997 5.793 -0.638 1.00 95.38 118 VAL A CA 1
ATOM 865 C C . VAL A 1 118 ? 11.803 6.412 -1.778 1.00 95.38 118 VAL A C 1
ATOM 867 O O . VAL A 1 118 ? 11.950 5.786 -2.826 1.00 95.38 118 VAL A O 1
ATOM 870 N N . ALA A 1 119 ? 12.342 7.619 -1.594 1.00 94.94 119 ALA A N 1
ATOM 871 C CA . ALA A 1 119 ? 13.102 8.299 -2.639 1.00 94.94 119 ALA A CA 1
ATOM 872 C C . ALA A 1 119 ? 14.382 7.522 -2.982 1.00 94.94 119 ALA A C 1
ATOM 874 O O . ALA A 1 119 ? 14.670 7.300 -4.160 1.00 94.94 119 ALA A O 1
ATOM 875 N N . ASP A 1 120 ? 15.090 7.037 -1.962 1.00 96.25 120 ASP A N 1
ATOM 876 C CA . ASP A 1 120 ? 16.312 6.249 -2.125 1.00 96.25 120 ASP A CA 1
ATOM 877 C C . ASP A 1 120 ? 16.026 4.870 -2.724 1.00 96.25 120 ASP A C 1
ATOM 879 O O . ASP A 1 120 ? 16.766 4.396 -3.593 1.00 96.25 120 ASP A O 1
ATOM 883 N N . MET A 1 121 ? 14.914 4.241 -2.336 1.00 94.56 121 MET A N 1
ATOM 884 C CA . MET A 1 121 ? 14.481 2.986 -2.948 1.00 94.56 121 MET A CA 1
ATOM 885 C C . MET A 1 121 ? 14.125 3.161 -4.424 1.00 94.56 121 MET A C 1
ATOM 887 O O . MET A 1 121 ? 14.595 2.393 -5.264 1.00 94.56 121 MET A O 1
ATOM 891 N N . VAL A 1 122 ? 13.357 4.197 -4.772 1.00 93.88 122 VAL A N 1
ATOM 892 C CA . VAL A 1 122 ? 13.024 4.503 -6.171 1.00 93.88 122 VAL A CA 1
ATOM 893 C C . VAL A 1 122 ? 14.292 4.794 -6.966 1.00 93.88 122 VAL A C 1
ATOM 895 O O . VAL A 1 122 ? 14.458 4.245 -8.052 1.00 93.88 122 VAL A O 1
ATOM 898 N N . LYS A 1 123 ? 15.223 5.581 -6.419 1.00 94.00 123 LYS A N 1
ATOM 899 C CA . LYS A 1 123 ? 16.523 5.842 -7.046 1.00 94.00 123 LYS A CA 1
ATOM 900 C C . LYS A 1 123 ? 17.298 4.547 -7.305 1.00 94.00 123 LYS A C 1
ATOM 902 O O . LYS A 1 123 ? 17.746 4.327 -8.424 1.00 94.00 123 LYS A O 1
ATOM 907 N N . SER A 1 124 ? 17.365 3.650 -6.325 1.00 93.12 124 SER A N 1
ATOM 908 C CA . SER A 1 124 ? 18.044 2.353 -6.460 1.00 93.12 124 SER A CA 1
ATOM 909 C C . SER A 1 124 ? 17.421 1.480 -7.558 1.00 93.12 124 SER A C 1
ATOM 911 O O . SER A 1 124 ? 18.131 0.827 -8.326 1.00 93.12 124 SER A O 1
ATOM 913 N N . ILE A 1 125 ? 16.090 1.499 -7.679 1.00 91.25 125 ILE A N 1
ATOM 914 C CA . ILE A 1 125 ? 15.359 0.803 -8.748 1.00 91.25 125 ILE A CA 1
ATOM 915 C C . ILE A 1 125 ? 15.689 1.416 -10.113 1.00 91.25 125 ILE A C 1
ATOM 917 O O . ILE A 1 125 ? 15.975 0.682 -11.060 1.00 91.25 125 ILE A O 1
ATOM 921 N N . LEU A 1 126 ? 15.681 2.747 -10.223 1.00 88.94 126 LEU A N 1
ATOM 922 C CA . LEU A 1 126 ? 16.032 3.465 -11.452 1.00 88.94 126 LEU A CA 1
ATOM 923 C C . LEU A 1 126 ? 17.468 3.166 -11.894 1.00 88.94 126 LEU A C 1
ATOM 925 O O . LEU A 1 126 ? 17.706 2.874 -13.068 1.00 88.94 126 LEU A O 1
ATOM 929 N N . ASP A 1 127 ? 18.413 3.190 -10.958 1.00 88.81 127 ASP A N 1
ATOM 930 C CA . ASP A 1 127 ? 19.828 2.927 -11.221 1.00 88.81 127 ASP A CA 1
ATOM 931 C C . ASP A 1 127 ? 20.044 1.494 -11.714 1.00 88.81 127 ASP A C 1
ATOM 933 O O . ASP A 1 127 ? 20.803 1.254 -12.655 1.00 88.81 127 ASP A O 1
ATOM 937 N N . ARG A 1 128 ? 19.341 0.520 -11.126 1.00 88.00 128 ARG A N 1
ATOM 938 C CA . ARG A 1 128 ? 19.390 -0.870 -11.591 1.00 88.00 128 ARG A CA 1
ATOM 939 C C . ARG A 1 128 ? 18.774 -1.024 -12.980 1.00 88.00 128 ARG A C 1
ATOM 941 O O . ARG A 1 128 ? 19.375 -1.629 -13.864 1.00 88.00 128 ARG A O 1
ATOM 948 N N . LEU A 1 129 ? 17.605 -0.427 -13.202 1.00 83.62 129 LEU A N 1
ATOM 949 C CA . LEU A 1 129 ? 16.910 -0.492 -14.485 1.00 83.62 129 LEU A CA 1
ATOM 950 C C . LEU A 1 129 ? 17.715 0.115 -15.629 1.00 83.62 129 LEU A C 1
ATOM 952 O O . LEU A 1 129 ? 17.732 -0.441 -16.722 1.00 83.62 129 LEU A O 1
ATOM 956 N N . THR A 1 130 ? 18.357 1.255 -15.393 1.00 80.19 130 THR A N 1
ATOM 957 C CA . THR A 1 130 ? 19.153 1.950 -16.410 1.00 80.19 130 THR A CA 1
ATOM 958 C C . THR A 1 130 ? 20.454 1.221 -16.720 1.00 80.19 130 THR A C 1
ATOM 960 O O . THR A 1 130 ? 20.839 1.163 -17.886 1.00 80.19 130 THR A O 1
ATOM 963 N N . ARG A 1 131 ? 21.092 0.610 -15.715 1.00 84.06 131 ARG A N 1
ATOM 964 C CA . ARG A 1 131 ? 22.302 -0.209 -15.883 1.00 84.06 131 ARG A CA 1
ATOM 965 C C . ARG A 1 131 ? 22.049 -1.475 -16.697 1.00 84.06 131 ARG A C 1
ATOM 967 O O . ARG A 1 131 ? 22.901 -1.883 -17.475 1.00 84.06 131 ARG A O 1
ATOM 974 N N . GLU A 1 132 ? 20.882 -2.084 -16.518 1.00 83.12 132 GLU A N 1
ATOM 975 C CA . GLU A 1 132 ? 20.538 -3.381 -17.113 1.00 83.12 132 GLU A CA 1
ATOM 976 C C . GLU A 1 132 ? 19.591 -3.271 -18.325 1.00 83.12 132 GLU A C 1
ATOM 978 O O . GLU A 1 132 ? 19.143 -4.276 -18.894 1.00 83.12 132 GLU A O 1
ATOM 983 N N . ALA A 1 133 ? 19.247 -2.045 -18.732 1.00 75.81 133 ALA A N 1
ATOM 984 C CA . ALA A 1 133 ? 18.423 -1.793 -19.906 1.00 75.81 133 ALA A CA 1
ATOM 985 C C . ALA A 1 133 ? 19.198 -2.125 -21.195 1.00 75.81 133 ALA A C 1
ATOM 987 O O . ALA A 1 133 ? 20.265 -1.558 -21.436 1.00 75.81 133 ALA A O 1
ATOM 988 N N . PRO A 1 134 ? 18.664 -2.994 -22.072 1.00 68.88 134 PRO A N 1
ATOM 989 C CA . PRO A 1 134 ? 19.294 -3.274 -23.353 1.00 68.88 134 PRO A CA 1
ATOM 990 C C . PRO A 1 134 ? 19.221 -2.043 -24.282 1.00 68.88 134 PRO A C 1
ATOM 992 O O . PRO A 1 134 ? 18.237 -1.300 -24.224 1.00 68.88 134 PRO A O 1
ATOM 995 N N . PRO A 1 135 ? 20.184 -1.862 -25.209 1.00 62.47 135 PRO A N 1
ATOM 996 C CA . PRO A 1 135 ? 20.286 -0.678 -26.076 1.00 62.47 135 PRO A CA 1
ATOM 997 C C . PRO A 1 135 ? 19.042 -0.365 -26.929 1.00 62.47 135 PRO A C 1
ATOM 999 O O . PRO A 1 135 ? 18.846 0.781 -27.325 1.00 62.47 135 PRO A O 1
ATOM 1002 N N . ALA A 1 136 ? 18.196 -1.364 -27.206 1.00 61.56 136 ALA A N 1
ATOM 1003 C CA . ALA A 1 136 ? 17.017 -1.244 -28.072 1.00 61.56 136 ALA A CA 1
ATOM 1004 C C . ALA A 1 136 ? 15.732 -1.875 -27.491 1.00 61.56 136 ALA A C 1
ATOM 1006 O O . ALA A 1 136 ? 14.742 -2.034 -28.205 1.00 61.56 136 ALA A O 1
ATOM 1007 N N . GLY A 1 137 ? 15.716 -2.259 -26.207 1.00 61.72 137 GLY A N 1
ATOM 1008 C CA . GLY A 1 137 ? 14.559 -2.926 -25.594 1.00 61.72 137 GLY A CA 1
ATOM 1009 C C . GLY A 1 137 ? 13.733 -2.017 -24.684 1.00 61.72 137 GLY A C 1
ATOM 1010 O O . GLY A 1 137 ? 14.223 -1.044 -24.116 1.00 61.72 137 GLY A O 1
ATOM 1011 N N . ARG A 1 138 ? 12.449 -2.354 -24.514 1.00 63.94 138 ARG A N 1
ATOM 1012 C CA . ARG A 1 138 ? 11.594 -1.706 -23.508 1.00 63.94 138 ARG A CA 1
ATOM 1013 C C . ARG A 1 138 ? 12.036 -2.110 -22.104 1.00 63.94 138 ARG A C 1
ATOM 1015 O O . ARG A 1 138 ? 12.257 -3.291 -21.846 1.00 63.94 138 ARG A O 1
ATOM 1022 N N . ILE A 1 139 ? 12.038 -1.143 -21.189 1.00 72.38 139 ILE A N 1
ATOM 1023 C CA . ILE A 1 139 ? 12.391 -1.331 -19.775 1.00 72.38 139 ILE A CA 1
ATOM 1024 C C . ILE A 1 139 ? 11.563 -2.423 -19.091 1.00 72.38 139 ILE A C 1
ATOM 1026 O O . ILE A 1 139 ? 12.081 -3.147 -18.250 1.00 72.38 139 ILE A O 1
ATOM 1030 N N . THR A 1 140 ? 10.315 -2.628 -19.526 1.00 68.06 140 THR A N 1
ATOM 1031 C CA . THR A 1 140 ? 9.454 -3.699 -19.017 1.00 68.06 140 THR A CA 1
ATOM 1032 C C . THR A 1 140 ? 10.090 -5.083 -19.172 1.00 68.06 140 THR A C 1
ATOM 1034 O O . THR A 1 140 ? 10.015 -5.884 -18.251 1.00 68.06 140 THR A O 1
ATOM 1037 N N . GLY A 1 141 ? 10.786 -5.359 -20.281 1.00 71.50 141 GLY A N 1
ATOM 1038 C CA . GLY A 1 141 ? 11.485 -6.637 -20.456 1.00 71.50 141 GLY A CA 1
ATOM 1039 C C . GLY A 1 141 ? 12.677 -6.800 -19.506 1.00 71.50 141 GLY A C 1
ATOM 1040 O O . GLY A 1 141 ? 13.012 -7.916 -19.126 1.00 71.50 141 GLY A O 1
ATOM 1041 N N . THR A 1 142 ? 13.307 -5.695 -19.098 1.00 78.00 142 THR A N 1
ATOM 1042 C CA . THR A 1 142 ? 14.351 -5.697 -18.062 1.00 78.00 142 THR A CA 1
ATOM 1043 C C . THR A 1 142 ? 13.755 -5.945 -16.686 1.00 78.00 142 THR A C 1
ATOM 1045 O O . THR A 1 142 ? 14.285 -6.779 -15.964 1.00 78.00 142 THR A O 1
ATOM 1048 N N . VAL A 1 143 ? 12.626 -5.304 -16.356 1.00 77.06 143 VAL A N 1
ATOM 1049 C CA . VAL A 1 143 ? 11.907 -5.580 -15.103 1.00 77.06 143 VAL A CA 1
ATOM 1050 C C . VAL A 1 143 ? 11.551 -7.063 -15.006 1.00 77.06 143 VAL A C 1
ATOM 1052 O O . VAL A 1 143 ? 11.746 -7.679 -13.965 1.00 77.06 143 VAL A O 1
ATOM 1055 N N . GLU A 1 144 ? 11.066 -7.649 -16.102 1.00 71.88 144 GLU A N 1
ATOM 1056 C CA . GLU A 1 144 ? 10.741 -9.072 -16.147 1.00 71.88 144 GLU A CA 1
ATOM 1057 C C . GLU A 1 144 ? 11.956 -9.928 -15.812 1.00 71.88 144 GLU A C 1
ATOM 1059 O O . GLU A 1 144 ? 11.880 -10.671 -14.851 1.00 71.88 144 GLU A O 1
ATOM 1064 N N . ARG A 1 145 ? 13.083 -9.770 -16.514 1.00 77.62 145 ARG A N 1
ATOM 1065 C CA . ARG A 1 145 ? 14.293 -10.563 -16.228 1.00 77.62 145 ARG A CA 1
ATOM 1066 C C . ARG A 1 145 ? 14.807 -10.379 -14.802 1.00 77.62 145 ARG A C 1
ATOM 1068 O O . ARG A 1 145 ? 15.320 -11.322 -14.214 1.00 77.62 145 ARG A O 1
ATOM 1075 N N . LEU A 1 146 ? 14.712 -9.161 -14.278 1.00 78.88 146 LEU A N 1
ATOM 1076 C CA . LEU A 1 146 ? 15.315 -8.803 -13.001 1.00 78.88 146 LEU A CA 1
ATOM 1077 C C . LEU A 1 146 ? 14.561 -9.291 -11.780 1.00 78.88 146 LEU A C 1
ATOM 1079 O O . LEU A 1 146 ? 15.166 -9.551 -10.741 1.00 78.88 146 LEU A O 1
ATOM 1083 N N . TRP A 1 147 ? 13.244 -9.357 -11.913 1.00 73.88 147 TRP A N 1
ATOM 1084 C CA . TRP A 1 147 ? 12.333 -9.683 -10.828 1.00 73.88 147 TRP A CA 1
ATOM 1085 C C . TRP A 1 147 ? 11.375 -10.814 -11.242 1.00 73.88 147 TRP A C 1
ATOM 1087 O O . TRP A 1 147 ? 10.223 -10.879 -10.808 1.00 73.88 147 TRP A O 1
ATOM 1097 N N . THR A 1 148 ? 11.857 -11.724 -12.098 1.00 60.88 148 THR A N 1
ATOM 1098 C CA . THR A 1 148 ? 11.365 -13.102 -12.206 1.00 60.88 148 THR A CA 1
ATOM 1099 C C . THR A 1 148 ? 12.244 -14.009 -11.361 1.00 60.88 148 THR A C 1
ATOM 1101 O O . THR A 1 148 ? 13.275 -14.484 -11.826 1.00 60.88 148 THR A O 1
ATOM 1104 N N . THR A 1 149 ? 11.786 -14.290 -10.150 1.00 50.31 149 THR A N 1
ATOM 1105 C CA . THR A 1 149 ? 12.124 -15.528 -9.451 1.00 50.31 149 THR A CA 1
ATOM 1106 C C . THR A 1 149 ? 10.801 -16.130 -8.987 1.00 50.31 149 THR A C 1
ATOM 1108 O O . THR A 1 149 ? 9.903 -15.377 -8.613 1.00 50.31 149 THR A O 1
ATOM 1111 N N . THR A 1 150 ? 10.701 -17.446 -9.172 1.00 39.22 150 THR A N 1
ATOM 1112 C CA . THR A 1 150 ? 9.584 -18.379 -8.955 1.00 39.22 150 THR A CA 1
ATOM 1113 C C . THR A 1 150 ? 8.561 -17.984 -7.898 1.00 39.22 150 THR A C 1
ATOM 1115 O O . THR A 1 150 ? 8.983 -17.634 -6.776 1.00 39.22 150 THR A O 1
#